Protein AF-A0A962HDQ2-F1 (afdb_monomer_lite)

Sequence (146 aa):
RKSFKQFIQQLVELDSDRHFYNCLWKNYSGFVRSLIENRFVFSPFWGSHYAGNHDWEDSYERSKKAAFNALANERVSVLLEIVLDRLYVLRNQLMHGGATYQSQVNRSQVKDGCRMMTELLPVIITIMMQHADKGWGQIYYPVIKD

Secondary structure (DSSP, 8-state):
-HHHHHHHHHHHHH-TT-HHHHHHHHTIIIIIHHHHT-GGG-HHHHHHHHHTS-TTHHHHHHHHHHHHHHHHTT-HHHHHHHHHHHHHHHHHHHHHSS--TT--TTHHHHHHHHHHHHHHHHHHHHHHHHTTTS-----SSPPPP-

Radius of gyration: 16.54 Å; chains: 1; bounding box: 52×35×40 Å

pLDDT: mean 90.57, std 8.3, range [57.47, 97.88]

Structure (mmCIF, N/CA/C/O backbone):
data_AF-A0A962HDQ2-F1
#
_entry.id   AF-A0A962HDQ2-F1
#
loop_
_atom_site.group_PDB
_atom_site.id
_atom_site.type_symbol
_atom_site.label_atom_id
_atom_site.label_alt_id
_atom_site.label_comp_id
_atom_site.label_asym_id
_atom_site.label_entity_id
_atom_site.label_seq_id
_atom_site.pdbx_PDB_ins_code
_atom_site.Cartn_x
_atom_site.Cartn_y
_atom_site.Cartn_z
_atom_site.occupancy
_atom_site.B_iso_or_equiv
_atom_site.auth_seq_id
_atom_site.auth_comp_id
_atom_site.auth_asym_id
_atom_site.auth_atom_id
_atom_site.pdbx_PDB_model_num
ATOM 1 N N . ARG A 1 1 ? -5.095 11.243 -6.649 1.00 64.12 1 ARG A N 1
ATOM 2 C CA . ARG A 1 1 ? -4.050 11.283 -5.589 1.00 64.12 1 ARG A CA 1
ATOM 3 C C . ARG A 1 1 ? -4.466 12.113 -4.370 1.00 64.12 1 ARG A C 1
ATOM 5 O O . ARG A 1 1 ? -4.438 11.556 -3.288 1.00 64.12 1 ARG A O 1
ATOM 12 N N . LYS A 1 2 ? -4.885 13.387 -4.495 1.00 75.12 2 LYS A N 1
ATOM 13 C CA . LYS A 1 2 ? -5.284 14.209 -3.325 1.00 75.12 2 LYS A CA 1
ATOM 14 C C . LYS A 1 2 ? -6.462 13.618 -2.529 1.00 75.12 2 LYS A C 1
ATOM 16 O O . LYS A 1 2 ? -6.329 13.441 -1.327 1.00 75.12 2 LYS A O 1
ATOM 21 N N . SER A 1 3 ? -7.542 13.230 -3.211 1.00 81.94 3 SER A N 1
ATOM 22 C CA . SER A 1 3 ? -8.704 12.564 -2.594 1.00 81.94 3 SER A CA 1
ATOM 23 C C . SER A 1 3 ? -8.335 11.261 -1.880 1.00 81.94 3 SER A C 1
ATOM 25 O O . SER A 1 3 ? -8.792 11.003 -0.778 1.00 81.94 3 SER A O 1
ATOM 27 N N . PHE A 1 4 ? -7.445 10.470 -2.482 1.00 85.94 4 PHE A N 1
ATOM 28 C CA . PHE A 1 4 ? -6.950 9.221 -1.909 1.00 85.94 4 PHE A CA 1
ATOM 29 C C . PHE A 1 4 ? -6.149 9.430 -0.614 1.00 85.94 4 PHE A C 1
ATOM 31 O O . PHE A 1 4 ? -6.398 8.748 0.373 1.00 85.94 4 PHE A O 1
ATOM 38 N N . LYS A 1 5 ? -5.239 10.415 -0.582 1.00 89.25 5 LYS A N 1
ATOM 39 C CA . LYS A 1 5 ? -4.493 10.759 0.641 1.00 89.25 5 LYS A CA 1
ATOM 40 C C . LYS A 1 5 ? -5.420 11.230 1.759 1.00 89.25 5 LYS A C 1
ATOM 42 O O . LYS A 1 5 ? -5.253 10.813 2.896 1.00 89.25 5 LYS A O 1
ATOM 47 N N . GLN A 1 6 ? -6.397 12.076 1.427 1.00 91.62 6 GLN A N 1
ATOM 48 C CA . GLN A 1 6 ? -7.384 12.570 2.392 1.00 91.62 6 GLN A CA 1
ATOM 49 C C . GLN A 1 6 ? -8.227 11.426 2.963 1.00 91.62 6 GLN A C 1
ATOM 51 O O . GLN A 1 6 ? -8.421 11.365 4.169 1.00 91.62 6 GLN A O 1
ATOM 56 N N . PHE A 1 7 ? -8.650 10.484 2.115 1.00 92.00 7 PHE A N 1
ATOM 57 C CA . PHE A 1 7 ? -9.363 9.283 2.543 1.00 92.00 7 PHE A CA 1
ATOM 58 C C . PHE A 1 7 ? -8.540 8.433 3.524 1.00 92.00 7 PHE A C 1
ATOM 60 O O . PHE A 1 7 ? -9.035 8.083 4.591 1.00 92.00 7 PHE A O 1
ATOM 67 N N . ILE A 1 8 ? -7.271 8.148 3.204 1.00 94.88 8 ILE A N 1
ATOM 68 C CA . ILE A 1 8 ? -6.373 7.409 4.109 1.00 94.88 8 ILE A CA 1
ATOM 69 C C . ILE A 1 8 ? -6.187 8.156 5.428 1.00 94.88 8 ILE A C 1
ATOM 71 O O . ILE A 1 8 ? -6.226 7.543 6.490 1.00 94.88 8 ILE A O 1
ATOM 75 N N . GLN A 1 9 ? -5.967 9.467 5.366 1.00 94.81 9 GLN A N 1
ATOM 76 C CA . GLN A 1 9 ? -5.770 10.273 6.561 1.00 94.81 9 GLN A CA 1
ATOM 77 C C . GLN A 1 9 ? -7.004 10.223 7.471 1.00 94.81 9 GLN A C 1
ATOM 79 O O . GLN A 1 9 ? -6.859 9.929 8.652 1.00 94.81 9 GLN A O 1
ATOM 84 N N . GLN A 1 10 ? -8.200 10.398 6.909 1.00 95.19 10 GLN A N 1
ATOM 85 C CA . GLN A 1 10 ? -9.457 10.308 7.650 1.00 95.19 10 GLN A CA 1
ATOM 86 C C . GLN A 1 10 ? -9.668 8.921 8.275 1.00 95.19 10 GLN A C 1
ATOM 88 O O . GLN A 1 10 ? -10.086 8.831 9.424 1.00 95.19 10 GLN A O 1
ATOM 93 N N . LEU A 1 11 ? -9.354 7.835 7.557 1.00 96.25 11 LEU A N 1
ATOM 94 C CA . LEU A 1 11 ? -9.417 6.478 8.114 1.00 96.25 11 LEU A CA 1
ATOM 95 C C . LEU A 1 11 ? -8.493 6.308 9.325 1.00 96.25 11 LEU A C 1
ATOM 97 O O . LEU A 1 11 ? -8.905 5.743 10.330 1.00 96.25 11 LEU A O 1
ATOM 101 N N . VAL A 1 12 ? -7.251 6.787 9.225 1.00 96.31 12 VAL A N 1
ATOM 102 C CA . VAL A 1 12 ? -6.254 6.660 10.298 1.00 96.31 12 VAL A CA 1
ATOM 103 C C . VAL A 1 12 ? -6.604 7.546 11.495 1.00 96.31 12 VAL A C 1
ATOM 105 O O . VAL A 1 12 ? -6.377 7.140 12.628 1.00 96.31 12 VAL A O 1
ATOM 108 N N . GLU A 1 13 ? -7.181 8.728 11.268 1.00 95.69 13 GLU A N 1
ATOM 109 C CA . GLU A 1 13 ? -7.667 9.613 12.338 1.00 95.69 13 GLU A CA 1
ATOM 110 C C . GLU A 1 13 ? -8.831 8.996 13.130 1.00 95.69 13 GLU A C 1
ATOM 112 O O . GLU A 1 13 ? -8.987 9.290 14.313 1.00 95.69 13 GLU A O 1
ATOM 117 N N . LEU A 1 14 ? -9.627 8.132 12.493 1.00 96.38 14 LEU A N 1
ATOM 118 C CA . LEU A 1 14 ? -10.757 7.435 13.111 1.00 96.38 14 LEU A CA 1
ATOM 119 C C . LEU A 1 14 ? -10.378 6.065 13.712 1.00 96.38 14 LEU A C 1
ATOM 121 O O . LEU A 1 14 ? -11.188 5.463 14.409 1.00 96.38 14 LEU A O 1
ATOM 125 N N . ASP A 1 15 ? -9.155 5.573 13.492 1.00 96.12 15 ASP A N 1
ATOM 126 C CA . ASP A 1 15 ? -8.664 4.292 14.022 1.00 96.12 15 ASP A CA 1
ATOM 127 C C . ASP A 1 15 ? -8.154 4.424 15.471 1.00 96.12 15 ASP A C 1
ATOM 129 O O . ASP A 1 15 ? -6.955 4.302 15.744 1.00 96.12 15 ASP A O 1
ATOM 133 N N . SER A 1 16 ? -9.060 4.681 16.421 1.00 91.25 16 SER A N 1
ATOM 134 C CA . SER A 1 16 ? -8.713 4.868 17.844 1.00 91.25 16 SER A CA 1
ATOM 135 C C . SER A 1 16 ? -7.992 3.664 18.458 1.00 91.25 16 SER A C 1
ATOM 137 O O . SER A 1 16 ? -7.113 3.824 19.305 1.00 91.25 16 SER A O 1
ATOM 139 N N . ASP A 1 17 ? -8.333 2.464 17.994 1.00 93.75 17 ASP A N 1
ATOM 140 C CA . ASP A 1 17 ? -7.823 1.189 18.507 1.00 93.75 17 ASP A CA 1
ATOM 141 C C . ASP A 1 17 ? -6.530 0.736 17.804 1.00 93.75 17 ASP A C 1
ATOM 143 O O . ASP A 1 17 ? -5.982 -0.333 18.095 1.00 93.75 17 ASP A O 1
ATOM 147 N N . ARG A 1 18 ? -5.999 1.565 16.894 1.00 95.00 18 ARG A N 1
ATOM 148 C CA . ARG A 1 18 ? -4.726 1.350 16.189 1.00 95.00 18 ARG A CA 1
ATOM 149 C C . ARG A 1 18 ? -4.683 0.051 15.373 1.00 95.00 18 ARG A C 1
ATOM 151 O O . ARG A 1 18 ? -3.612 -0.553 15.217 1.00 95.00 18 ARG A O 1
ATOM 158 N N . HIS A 1 19 ? -5.814 -0.388 14.828 1.00 95.62 19 HIS A N 1
ATOM 159 C CA . HIS A 1 19 ?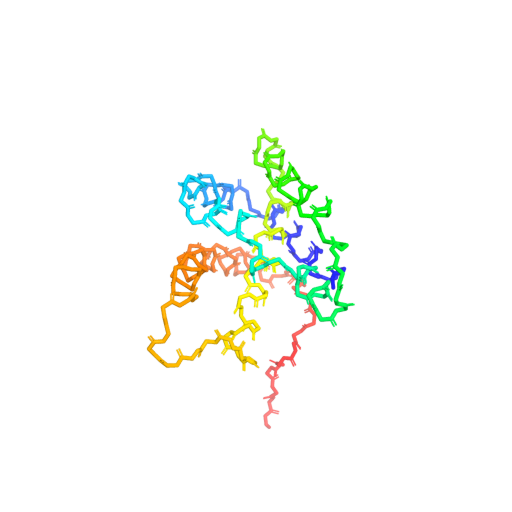 -5.905 -1.593 14.007 1.00 95.62 19 HIS A CA 1
ATOM 160 C C . HIS A 1 19 ? -4.977 -1.543 12.787 1.00 95.62 19 HIS A C 1
ATOM 162 O O . HIS A 1 19 ? -4.324 -2.546 12.479 1.00 95.62 19 HIS A O 1
ATOM 168 N N . PHE A 1 20 ? -4.842 -0.391 12.123 1.00 95.50 20 PHE A N 1
ATOM 169 C CA . PHE A 1 20 ? -3.938 -0.241 10.980 1.00 95.50 20 PHE A CA 1
ATOM 170 C C . PHE A 1 20 ? -2.479 -0.417 11.379 1.00 95.50 20 PHE A C 1
ATOM 172 O O . PHE A 1 20 ? -1.738 -1.128 10.696 1.00 95.50 20 PHE A O 1
ATOM 179 N N . TYR A 1 21 ? -2.062 0.210 12.482 1.00 93.94 21 TYR A N 1
ATOM 180 C CA . TYR A 1 21 ? -0.696 0.066 12.978 1.00 93.94 21 TYR A CA 1
ATOM 181 C C . TYR A 1 21 ? -0.397 -1.395 13.307 1.00 93.94 21 TYR A C 1
ATOM 183 O O . TYR A 1 21 ? 0.593 -1.939 12.824 1.00 93.94 21 TYR A O 1
ATOM 191 N N . ASN A 1 22 ? -1.287 -2.052 14.054 1.00 92.81 22 ASN A N 1
ATOM 192 C CA . ASN A 1 22 ? -1.126 -3.451 14.443 1.00 92.81 22 ASN A CA 1
ATOM 193 C C . ASN A 1 22 ? -1.064 -4.378 13.218 1.00 92.81 22 ASN A C 1
ATOM 195 O O . ASN A 1 22 ? -0.184 -5.238 13.141 1.00 92.81 22 ASN A O 1
ATOM 199 N N . CYS A 1 23 ? -1.938 -4.161 12.231 1.00 93.06 23 CYS A N 1
ATOM 200 C CA . CYS A 1 23 ? -1.942 -4.884 10.960 1.00 93.06 23 CYS A CA 1
ATOM 201 C C . CYS A 1 23 ? -0.618 -4.713 10.195 1.00 93.06 23 CYS A C 1
ATOM 203 O O . CYS A 1 23 ? -0.021 -5.698 9.754 1.00 93.06 23 CYS A O 1
ATOM 205 N N . LEU A 1 24 ? -0.142 -3.476 10.032 1.00 92.12 24 LEU A N 1
ATOM 206 C CA . LEU A 1 24 ? 1.079 -3.177 9.276 1.00 92.12 24 LEU A CA 1
ATOM 207 C C . LEU A 1 24 ? 2.340 -3.655 10.007 1.00 92.12 24 LEU A C 1
ATOM 209 O O . LEU A 1 24 ? 3.236 -4.211 9.373 1.00 92.12 24 LEU A O 1
ATOM 213 N N . TRP A 1 25 ? 2.400 -3.483 11.329 1.00 91.38 25 TRP A N 1
ATOM 214 C CA . TRP A 1 25 ? 3.536 -3.874 12.162 1.00 91.38 25 TRP A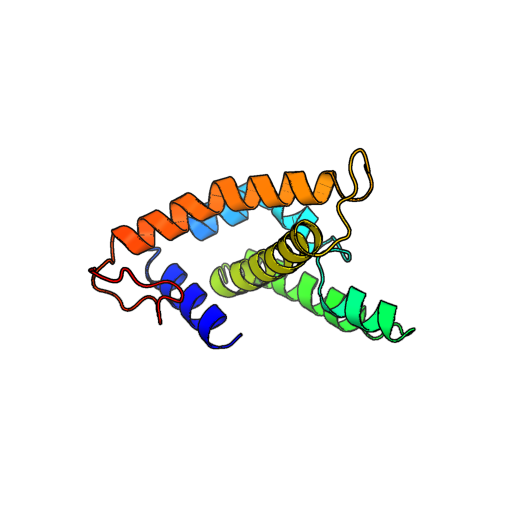 CA 1
ATOM 215 C C . TRP A 1 25 ? 3.687 -5.393 12.256 1.00 91.38 25 TRP A C 1
ATOM 217 O O . TRP A 1 25 ? 4.759 -5.925 11.966 1.00 91.38 25 TRP A O 1
ATOM 227 N N . LYS A 1 26 ? 2.605 -6.112 12.591 1.00 89.12 26 LYS A N 1
ATOM 228 C CA . LYS A 1 26 ? 2.608 -7.583 12.712 1.00 89.12 26 LYS A CA 1
ATOM 229 C C . LYS A 1 26 ? 3.088 -8.259 11.429 1.00 89.12 26 LYS A C 1
ATOM 231 O O . LYS A 1 26 ? 3.770 -9.278 11.479 1.00 89.12 26 LYS A O 1
ATOM 236 N N . ASN A 1 27 ? 2.741 -7.675 10.287 1.00 87.00 27 ASN A N 1
ATOM 237 C CA . ASN A 1 27 ? 3.065 -8.215 8.975 1.00 87.00 27 ASN A CA 1
ATOM 238 C C . ASN A 1 27 ? 4.301 -7.564 8.336 1.00 87.00 27 ASN A C 1
ATOM 240 O O . ASN A 1 27 ? 4.617 -7.863 7.178 1.00 87.00 27 ASN A O 1
ATOM 244 N N . TYR A 1 28 ? 5.016 -6.705 9.074 1.00 83.38 28 TYR A N 1
ATOM 245 C CA . TYR A 1 28 ? 6.143 -5.947 8.543 1.00 83.38 28 TYR A CA 1
ATOM 246 C C . TYR A 1 28 ? 7.253 -6.853 8.011 1.00 83.38 28 TYR A C 1
ATOM 248 O O . TYR A 1 28 ? 7.667 -6.703 6.865 1.00 83.38 28 TYR A O 1
ATOM 256 N N . SER A 1 29 ? 7.696 -7.831 8.806 1.00 82.00 29 SER A N 1
ATOM 257 C CA . SER A 1 29 ? 8.747 -8.783 8.417 1.00 82.00 29 SER A CA 1
ATOM 258 C C . SER A 1 29 ? 8.330 -9.753 7.303 1.00 82.00 29 SER A C 1
ATOM 260 O O . SER A 1 29 ? 9.184 -10.461 6.774 1.00 82.00 29 SER A O 1
ATOM 262 N N . GLY A 1 30 ? 7.043 -9.785 6.947 1.00 86.81 30 GLY A N 1
ATOM 263 C CA . GLY A 1 30 ? 6.494 -10.598 5.870 1.00 86.81 30 GLY A CA 1
ATOM 264 C C . GLY A 1 30 ? 6.162 -9.766 4.633 1.00 86.81 30 GLY A C 1
ATOM 265 O O . GLY A 1 30 ? 7.007 -9.078 4.060 1.00 86.81 30 GLY A O 1
ATOM 266 N N . PHE A 1 31 ? 4.900 -9.836 4.212 1.00 86.31 31 PHE A N 1
ATOM 267 C CA . PHE A 1 31 ? 4.460 -9.315 2.918 1.00 86.31 31 PHE A CA 1
ATOM 268 C C . PHE A 1 31 ? 4.523 -7.785 2.797 1.00 86.31 31 PHE A C 1
ATOM 270 O O . PHE A 1 31 ? 4.640 -7.281 1.682 1.00 86.31 31 PHE A O 1
ATOM 277 N N . VAL A 1 32 ? 4.489 -7.026 3.900 1.00 90.44 32 VAL A N 1
ATOM 278 C CA . VAL A 1 32 ? 4.594 -5.556 3.840 1.00 90.44 32 VAL A CA 1
ATOM 279 C C . VAL A 1 32 ? 5.981 -5.142 3.347 1.00 90.44 32 VAL A C 1
ATOM 281 O O . VAL A 1 32 ? 6.088 -4.381 2.383 1.00 90.44 32 VAL A O 1
ATOM 284 N N . ARG A 1 33 ? 7.051 -5.680 3.948 1.00 92.94 33 ARG A N 1
ATOM 285 C CA . ARG A 1 33 ? 8.420 -5.429 3.483 1.00 92.94 33 ARG A CA 1
ATOM 286 C C . ARG A 1 33 ? 8.624 -5.934 2.058 1.00 92.94 33 ARG A C 1
ATOM 288 O O . ARG A 1 33 ? 9.174 -5.194 1.245 1.00 92.94 33 ARG A O 1
ATOM 295 N N . SER A 1 34 ? 8.130 -7.129 1.731 1.00 92.19 34 SER A N 1
ATOM 296 C CA . SER A 1 34 ? 8.222 -7.681 0.371 1.00 92.19 34 SER A CA 1
ATOM 297 C C . SER A 1 34 ? 7.552 -6.789 -0.679 1.00 92.19 34 SER A C 1
ATOM 299 O O . SER A 1 34 ? 8.101 -6.617 -1.764 1.00 92.19 34 SER A O 1
ATOM 301 N N . LEU A 1 35 ? 6.408 -6.167 -0.369 1.00 92.81 35 LEU A N 1
ATOM 302 C CA . LEU A 1 35 ? 5.754 -5.201 -1.260 1.00 92.81 35 LEU A CA 1
ATOM 303 C C . LEU A 1 35 ? 6.562 -3.901 -1.407 1.00 92.81 35 LEU A C 1
ATOM 305 O O . LEU A 1 35 ? 6.664 -3.365 -2.511 1.00 92.81 35 LEU A O 1
ATOM 309 N N . ILE A 1 36 ? 7.143 -3.392 -0.317 1.00 95.12 36 ILE A N 1
ATOM 310 C CA . ILE A 1 36 ? 7.950 -2.159 -0.320 1.00 95.12 36 ILE A CA 1
ATOM 311 C C . ILE A 1 36 ? 9.249 -2.344 -1.119 1.00 95.12 36 ILE A C 1
ATOM 313 O O . ILE A 1 36 ? 9.629 -1.452 -1.880 1.00 95.12 36 ILE A O 1
ATOM 317 N N . GLU A 1 37 ? 9.908 -3.493 -0.957 1.00 95.06 37 GLU A N 1
ATOM 318 C CA . GLU A 1 37 ? 11.186 -3.843 -1.592 1.00 95.06 37 GLU A CA 1
ATOM 319 C C . GLU A 1 37 ? 11.031 -4.475 -2.989 1.00 95.06 37 GLU A C 1
ATOM 321 O O . GLU A 1 37 ? 12.030 -4.849 -3.613 1.00 95.06 37 GLU A O 1
ATOM 326 N N . ASN A 1 38 ? 9.812 -4.537 -3.533 1.00 94.06 38 ASN A N 1
ATOM 327 C CA . ASN A 1 38 ? 9.560 -5.012 -4.889 1.00 94.06 38 ASN A CA 1
ATOM 328 C C . ASN A 1 38 ? 9.398 -3.851 -5.891 1.00 94.06 38 ASN A C 1
ATOM 330 O O . ASN A 1 38 ? 8.356 -3.194 -5.974 1.00 94.06 38 ASN A O 1
ATOM 334 N N . ARG A 1 39 ? 10.411 -3.658 -6.746 1.00 94.94 39 ARG A N 1
ATOM 335 C CA . ARG A 1 39 ? 10.399 -2.644 -7.817 1.00 94.94 39 ARG A CA 1
ATOM 336 C C . ARG A 1 39 ? 9.291 -2.848 -8.856 1.00 94.94 39 ARG A C 1
ATOM 338 O O . ARG A 1 39 ? 8.832 -1.878 -9.445 1.00 94.94 39 ARG A O 1
ATOM 345 N N . PHE A 1 40 ? 8.812 -4.075 -9.065 1.00 93.00 40 PHE A N 1
ATOM 346 C CA . PHE A 1 40 ? 7.779 -4.363 -10.065 1.00 93.00 40 PHE A CA 1
ATOM 347 C C . PHE A 1 40 ? 6.389 -3.886 -9.643 1.00 93.00 40 PHE A C 1
ATOM 349 O O . PHE A 1 40 ? 5.511 -3.768 -10.490 1.00 93.00 40 PHE A O 1
ATOM 356 N N . VAL A 1 41 ? 6.174 -3.561 -8.369 1.00 94.19 41 VAL A N 1
ATOM 357 C CA . VAL A 1 41 ? 4.946 -2.901 -7.891 1.00 94.19 41 VAL A CA 1
ATOM 358 C C . VAL A 1 41 ? 5.163 -1.405 -7.636 1.00 94.19 41 VAL A C 1
ATOM 360 O O . VAL A 1 41 ? 4.291 -0.724 -7.105 1.00 94.19 41 VAL A O 1
ATOM 363 N N . PHE A 1 42 ? 6.306 -0.854 -8.052 1.00 96.44 42 PHE A N 1
ATOM 364 C CA . PHE A 1 42 ? 6.601 0.572 -7.977 1.00 96.44 42 PHE A CA 1
ATOM 365 C C . PHE A 1 42 ? 6.299 1.255 -9.315 1.00 96.44 42 PHE A C 1
ATOM 367 O O . PHE A 1 42 ? 6.940 0.985 -10.322 1.00 96.44 42 PHE A O 1
ATOM 374 N N . SER A 1 43 ? 5.317 2.159 -9.347 1.00 95.31 43 SER A N 1
ATOM 375 C CA . SER A 1 43 ? 4.855 2.770 -10.605 1.00 95.31 43 SER A CA 1
ATOM 376 C C . SER A 1 43 ? 5.961 3.468 -11.423 1.00 95.31 43 SER A C 1
ATOM 378 O O . SER A 1 43 ? 5.996 3.227 -12.631 1.00 95.31 43 SER A O 1
ATOM 380 N N . PRO A 1 44 ? 6.872 4.273 -10.833 1.00 96.81 44 PRO A N 1
ATOM 381 C CA . PRO A 1 44 ? 7.934 4.932 -11.597 1.00 96.81 44 PRO A CA 1
ATOM 382 C C . PRO A 1 44 ? 8.882 3.976 -12.328 1.00 96.81 44 PRO A C 1
ATOM 384 O O . PRO A 1 44 ? 9.337 4.324 -13.409 1.00 96.81 44 PRO A O 1
ATOM 387 N N . PHE A 1 45 ? 9.111 2.760 -11.810 1.00 96.31 45 PHE A N 1
ATOM 388 C CA . PHE A 1 45 ? 9.924 1.748 -12.500 1.00 96.31 45 PHE A CA 1
ATOM 389 C C . PHE A 1 45 ? 9.392 1.465 -13.911 1.00 96.31 45 PHE A C 1
ATOM 391 O O . PHE A 1 45 ? 10.151 1.471 -14.876 1.00 96.31 45 PHE A O 1
ATOM 398 N N . TRP A 1 46 ? 8.077 1.272 -14.047 1.00 93.81 46 TRP A N 1
ATOM 399 C CA . TRP A 1 46 ? 7.461 1.007 -15.347 1.00 93.81 46 TRP A CA 1
ATOM 400 C C . TRP A 1 46 ? 7.512 2.223 -16.269 1.00 93.81 46 TRP A C 1
ATOM 402 O O . TRP A 1 46 ? 7.755 2.066 -17.460 1.00 93.81 46 TRP A O 1
ATOM 412 N N . GLY A 1 47 ? 7.329 3.430 -15.723 1.00 94.19 47 GLY A N 1
ATOM 413 C CA . GLY A 1 47 ? 7.468 4.669 -16.491 1.00 94.19 47 GLY A CA 1
ATOM 414 C C . GLY A 1 47 ? 8.859 4.802 -17.114 1.00 94.19 47 GLY A C 1
ATOM 415 O O . GLY A 1 47 ? 8.971 4.997 -18.321 1.00 94.19 47 GLY A O 1
ATOM 416 N N . SER A 1 48 ? 9.905 4.608 -16.310 1.00 94.44 48 SER A N 1
ATOM 417 C CA . SER A 1 48 ? 11.296 4.631 -16.771 1.00 94.44 48 SER A CA 1
ATOM 418 C C . SER A 1 48 ? 11.621 3.503 -17.748 1.00 94.44 48 SER A C 1
ATOM 420 O O . SER A 1 48 ? 12.265 3.749 -18.765 1.00 94.44 48 SER A O 1
ATOM 422 N N . HIS A 1 49 ? 11.111 2.289 -17.507 1.00 92.12 49 HIS A N 1
ATOM 423 C CA . HIS A 1 49 ? 11.277 1.161 -18.426 1.00 92.12 49 HIS A CA 1
ATOM 424 C C . HIS A 1 49 ? 10.740 1.476 -19.830 1.00 92.12 49 HIS A C 1
ATOM 426 O O . HIS A 1 49 ? 11.442 1.252 -20.813 1.00 92.12 49 HIS A O 1
ATOM 432 N N . TYR A 1 50 ? 9.532 2.043 -19.936 1.00 91.19 50 TYR A N 1
ATOM 433 C CA . TYR A 1 50 ? 8.960 2.431 -21.231 1.00 91.19 50 TYR A CA 1
ATOM 434 C C . TYR A 1 50 ? 9.654 3.644 -21.860 1.00 91.19 50 TYR A C 1
ATOM 436 O O . TYR A 1 50 ? 9.700 3.748 -23.083 1.00 91.19 50 TYR A O 1
ATOM 444 N N . ALA A 1 51 ? 10.209 4.542 -21.046 1.00 94.75 51 ALA A N 1
ATOM 445 C CA . ALA A 1 51 ? 11.010 5.667 -21.518 1.00 94.75 51 ALA A CA 1
ATOM 446 C C . ALA A 1 51 ? 12.445 5.270 -21.923 1.00 94.75 51 ALA A C 1
ATOM 448 O O . ALA A 1 51 ? 13.172 6.102 -22.461 1.00 94.75 51 ALA A O 1
ATOM 449 N N . GLY A 1 52 ? 12.867 4.025 -21.661 1.00 94.31 52 GLY A N 1
ATOM 450 C CA . GLY A 1 52 ? 14.232 3.562 -21.918 1.00 94.31 52 GLY A CA 1
ATOM 451 C C . GLY A 1 52 ? 15.282 4.223 -21.020 1.00 94.31 52 GLY A C 1
ATOM 452 O O . GLY A 1 52 ? 16.437 4.340 -21.424 1.00 94.31 52 GLY A O 1
ATOM 453 N N . ASN A 1 53 ? 14.890 4.683 -19.828 1.00 94.31 53 ASN A N 1
ATOM 454 C CA . ASN A 1 53 ? 15.774 5.361 -18.883 1.00 94.31 53 ASN A CA 1
ATOM 455 C C . ASN A 1 53 ? 15.766 4.703 -17.495 1.00 94.31 53 ASN A C 1
ATOM 457 O O . ASN A 1 53 ? 15.090 3.703 -17.250 1.00 94.31 53 ASN A O 1
ATOM 461 N N . HIS A 1 54 ? 16.545 5.285 -16.589 1.00 92.12 54 HIS A N 1
ATOM 462 C CA . HIS A 1 54 ? 16.769 4.801 -15.232 1.00 92.12 54 HIS A CA 1
ATOM 463 C C . HIS A 1 54 ? 16.256 5.794 -14.166 1.00 92.12 54 HIS A C 1
ATOM 465 O O . HIS A 1 54 ? 16.538 5.664 -12.984 1.00 92.12 54 HIS A O 1
ATOM 471 N N . ASP A 1 55 ? 15.395 6.748 -14.537 1.00 92.75 55 ASP A N 1
ATOM 472 C CA . ASP A 1 55 ? 14.949 7.856 -13.668 1.00 92.75 55 ASP A CA 1
ATOM 473 C C . ASP A 1 55 ? 13.944 7.442 -12.563 1.00 92.75 55 ASP A C 1
ATOM 475 O O . ASP A 1 55 ? 13.073 8.211 -12.148 1.00 92.75 55 ASP A O 1
ATOM 479 N N . TRP A 1 56 ? 14.041 6.211 -12.065 1.00 96.69 56 TRP A N 1
ATOM 480 C CA . TRP A 1 56 ? 13.200 5.658 -11.011 1.00 96.69 56 TRP A CA 1
ATOM 481 C C . TRP A 1 56 ? 13.995 5.283 -9.755 1.00 96.69 56 TRP A C 1
ATOM 483 O O . TRP A 1 56 ? 13.406 5.351 -8.671 1.00 96.69 56 TRP A O 1
ATOM 493 N N . GLU A 1 57 ? 15.287 4.928 -9.847 1.00 97.06 57 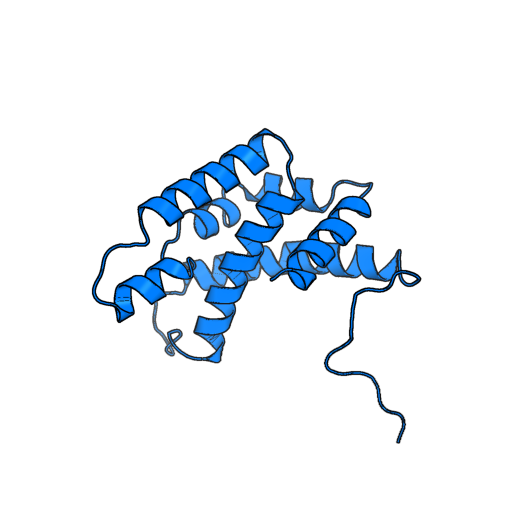GLU A N 1
ATOM 494 C CA . GLU A 1 57 ? 16.035 4.334 -8.720 1.00 97.06 57 GLU A CA 1
ATOM 495 C C . GLU A 1 57 ? 16.110 5.265 -7.504 1.00 97.06 57 GLU A C 1
ATOM 497 O O . GLU A 1 57 ? 15.785 4.868 -6.384 1.00 97.06 57 GLU A O 1
ATOM 502 N N . ASP A 1 58 ? 16.421 6.540 -7.724 1.00 97.06 58 ASP A N 1
ATOM 503 C CA . ASP A 1 58 ? 16.469 7.546 -6.662 1.00 97.06 58 ASP A CA 1
ATOM 504 C C . ASP A 1 58 ? 15.120 7.705 -5.951 1.00 97.06 58 ASP A C 1
ATOM 506 O O . ASP A 1 58 ? 15.031 7.800 -4.722 1.00 97.06 58 ASP A O 1
ATOM 510 N N . SER A 1 59 ? 14.032 7.729 -6.724 1.00 97.00 59 SER A N 1
ATOM 511 C CA . SER A 1 59 ? 12.679 7.829 -6.174 1.00 97.00 59 SER A CA 1
ATOM 512 C C . SER A 1 59 ? 12.264 6.554 -5.435 1.00 97.00 59 SER A C 1
ATOM 514 O O . SER A 1 59 ? 11.537 6.625 -4.440 1.00 97.00 59 SER A O 1
ATOM 516 N N . TYR A 1 60 ? 12.769 5.402 -5.877 1.00 97.75 60 TYR A N 1
ATOM 517 C CA . TYR A 1 60 ? 12.542 4.110 -5.254 1.00 97.75 60 TYR A CA 1
ATOM 518 C C . TYR A 1 60 ? 13.232 4.018 -3.894 1.00 97.75 60 TYR A C 1
ATOM 520 O O . TYR A 1 60 ? 12.577 3.703 -2.896 1.00 97.75 60 TYR A O 1
ATOM 528 N N . GLU A 1 61 ? 14.511 4.391 -3.816 1.00 97.81 61 GLU A N 1
ATOM 529 C CA . GLU A 1 61 ? 15.250 4.444 -2.553 1.00 97.81 61 GLU A CA 1
ATOM 530 C C . GLU A 1 61 ? 14.631 5.444 -1.574 1.00 97.81 61 GLU A C 1
ATOM 532 O O . GLU A 1 61 ? 14.458 5.130 -0.392 1.00 97.81 61 GLU A O 1
ATOM 537 N N . ARG A 1 62 ? 14.205 6.622 -2.056 1.00 97.88 62 ARG A N 1
ATOM 538 C CA . ARG A 1 62 ? 13.446 7.577 -1.230 1.00 97.88 62 ARG A CA 1
ATOM 539 C C . ARG A 1 62 ? 12.149 6.968 -0.707 1.00 97.88 62 ARG A C 1
ATOM 541 O O . ARG A 1 62 ? 11.837 7.143 0.468 1.00 97.88 62 ARG A O 1
ATOM 548 N N . SER A 1 63 ? 11.408 6.240 -1.541 1.00 97.81 63 SER A N 1
ATOM 549 C CA . SER A 1 63 ? 10.145 5.620 -1.135 1.00 97.81 63 SER A CA 1
ATOM 550 C C . SER A 1 63 ? 10.343 4.504 -0.104 1.00 97.81 63 SER A C 1
ATOM 552 O O . SER A 1 63 ? 9.583 4.455 0.864 1.00 97.81 63 SER A O 1
ATOM 554 N N . LYS A 1 64 ? 11.377 3.663 -0.244 1.00 97.50 64 LYS A N 1
ATOM 555 C CA . LYS A 1 64 ? 11.731 2.652 0.769 1.00 97.50 64 LYS A CA 1
ATOM 556 C C . LYS A 1 64 ? 12.118 3.297 2.098 1.00 97.50 64 LYS A C 1
ATOM 558 O O . LYS A 1 64 ? 11.562 2.946 3.135 1.00 97.50 64 LYS A O 1
ATOM 563 N N . LYS A 1 65 ? 13.011 4.296 2.066 1.00 97.56 65 LYS A N 1
ATOM 564 C CA . LYS A 1 65 ? 13.411 5.056 3.264 1.00 97.56 65 LYS A CA 1
ATOM 565 C C . LYS A 1 65 ? 12.209 5.716 3.936 1.00 97.56 65 LYS A C 1
ATOM 567 O O . LYS A 1 65 ? 12.095 5.667 5.156 1.00 97.56 65 LYS A O 1
ATOM 572 N N . ALA A 1 66 ? 11.295 6.296 3.158 1.00 97.88 66 ALA A N 1
ATOM 573 C CA . ALA A 1 66 ? 10.066 6.881 3.683 1.00 97.88 66 ALA A CA 1
ATOM 574 C C . ALA A 1 66 ? 9.183 5.834 4.377 1.00 97.88 66 ALA A C 1
ATOM 576 O O . ALA A 1 66 ? 8.685 6.114 5.462 1.00 97.88 66 ALA A O 1
ATOM 577 N N . ALA A 1 67 ? 9.037 4.632 3.809 1.00 96.50 67 ALA A N 1
ATOM 578 C CA . ALA A 1 67 ? 8.266 3.553 4.424 1.00 96.50 67 ALA A CA 1
ATOM 579 C C . ALA A 1 67 ? 8.890 3.073 5.745 1.00 96.50 67 ALA A C 1
ATOM 581 O O . ALA A 1 67 ? 8.187 2.943 6.745 1.00 96.50 67 ALA A O 1
ATOM 582 N N . PHE A 1 68 ? 10.212 2.880 5.781 1.00 93.25 68 PHE A N 1
ATOM 583 C CA . PHE A 1 68 ? 10.923 2.475 6.998 1.00 93.25 68 PHE A CA 1
ATOM 584 C C . PHE A 1 68 ? 10.857 3.547 8.088 1.00 93.25 68 PHE A C 1
ATOM 586 O O . PHE A 1 68 ? 10.560 3.241 9.241 1.00 93.25 68 PHE A O 1
ATOM 593 N N . ASN A 1 69 ? 11.048 4.814 7.715 1.00 96.81 69 ASN A N 1
ATOM 594 C CA . ASN A 1 69 ? 10.887 5.932 8.640 1.00 96.81 69 ASN A CA 1
ATOM 595 C C . ASN A 1 69 ? 9.441 6.055 9.132 1.00 96.81 69 ASN A C 1
ATOM 597 O O . ASN A 1 69 ? 9.227 6.353 10.304 1.00 96.81 69 ASN A O 1
ATOM 601 N N . ALA A 1 70 ? 8.452 5.832 8.263 1.00 96.38 70 ALA A N 1
ATOM 602 C CA . ALA A 1 70 ? 7.046 5.880 8.640 1.00 96.38 70 ALA A CA 1
ATOM 603 C C . ALA A 1 70 ? 6.695 4.775 9.639 1.00 96.38 70 ALA A C 1
ATOM 605 O O . ALA A 1 70 ? 6.025 5.059 10.624 1.00 96.38 70 ALA A O 1
ATOM 606 N N . LEU A 1 71 ? 7.201 3.557 9.439 1.00 91.88 71 LEU A N 1
ATOM 607 C CA . LEU A 1 71 ? 7.041 2.474 10.403 1.00 91.88 71 LEU A CA 1
ATOM 608 C C . LEU A 1 71 ? 7.681 2.821 11.755 1.00 91.88 71 LEU A C 1
ATOM 610 O O . LEU A 1 71 ? 7.012 2.750 12.779 1.00 91.88 71 LEU A O 1
ATOM 614 N N . ALA A 1 72 ? 8.954 3.232 11.753 1.00 92.81 72 ALA A N 1
ATOM 615 C CA . ALA A 1 72 ? 9.716 3.499 12.976 1.00 92.81 72 ALA A CA 1
ATOM 616 C C . ALA A 1 72 ? 9.170 4.676 13.803 1.00 92.81 72 ALA A C 1
ATOM 618 O O . ALA A 1 72 ? 9.374 4.723 15.009 1.00 92.81 72 ALA A O 1
ATOM 619 N N . ASN A 1 73 ? 8.495 5.629 13.154 1.00 95.81 73 ASN A N 1
ATOM 620 C CA . ASN A 1 73 ? 7.901 6.803 13.798 1.00 95.81 73 ASN A CA 1
ATOM 621 C C . ASN A 1 73 ? 6.367 6.723 13.861 1.00 95.81 73 ASN A C 1
ATOM 623 O O . ASN A 1 73 ? 5.717 7.759 13.990 1.00 95.81 73 ASN A O 1
ATOM 627 N N . GLU A 1 74 ? 5.790 5.531 13.678 1.00 94.44 74 GLU A N 1
ATOM 628 C CA . GLU A 1 74 ? 4.343 5.277 13.745 1.00 94.44 74 GLU A CA 1
ATOM 629 C C . GLU A 1 74 ? 3.491 6.206 12.853 1.00 94.44 74 GLU A C 1
ATOM 631 O O . GLU A 1 74 ? 2.328 6.494 13.130 1.00 94.44 74 GLU A O 1
ATOM 636 N N . ARG A 1 75 ? 4.045 6.666 11.724 1.00 96.25 75 ARG A N 1
ATOM 637 C CA . ARG A 1 75 ? 3.335 7.487 10.730 1.00 96.25 75 ARG A CA 1
ATOM 638 C C . ARG A 1 75 ? 2.484 6.593 9.829 1.00 96.25 75 ARG A C 1
ATOM 640 O O . ARG A 1 75 ? 2.772 6.426 8.641 1.00 96.25 75 ARG A O 1
ATOM 647 N N . VAL A 1 76 ? 1.441 6.007 10.415 1.00 96.19 76 VAL A N 1
ATOM 648 C CA . VAL A 1 76 ? 0.572 4.990 9.798 1.00 96.19 76 VAL A CA 1
ATOM 649 C C . VAL A 1 76 ? 0.007 5.443 8.454 1.00 96.19 76 VAL A C 1
ATOM 651 O O . VAL A 1 76 ? 0.080 4.689 7.491 1.00 96.19 76 VAL A O 1
ATOM 654 N N . SER A 1 77 ? -0.488 6.679 8.352 1.00 96.31 77 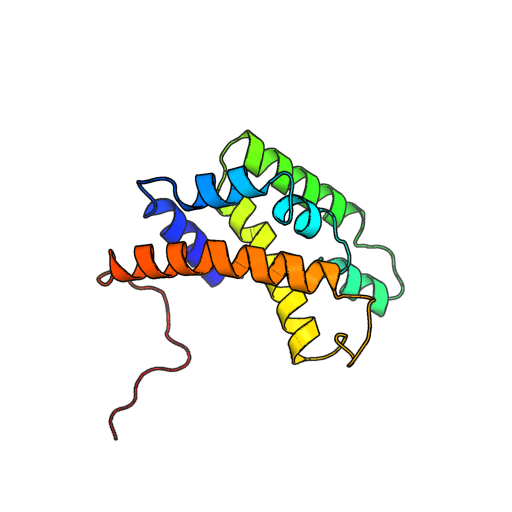SER A N 1
ATOM 655 C CA . SER A 1 77 ? -1.060 7.216 7.108 1.00 96.31 77 SER A CA 1
ATOM 656 C C . SER A 1 77 ? -0.062 7.218 5.947 1.00 96.31 77 SER A C 1
ATOM 658 O O . SER A 1 77 ? -0.412 6.839 4.832 1.00 96.31 77 SER A O 1
ATOM 660 N N . VAL A 1 78 ? 1.202 7.564 6.213 1.00 96.38 78 VAL A N 1
ATOM 661 C CA . VAL A 1 78 ? 2.276 7.562 5.208 1.00 96.38 78 VAL A CA 1
ATOM 662 C C . VAL A 1 78 ? 2.615 6.137 4.778 1.00 96.38 78 VAL A C 1
ATOM 664 O O . VAL A 1 78 ? 2.748 5.866 3.584 1.00 96.38 78 VAL A O 1
ATOM 667 N N . LEU A 1 79 ? 2.749 5.215 5.737 1.00 96.12 79 LEU A N 1
ATOM 668 C CA . LEU A 1 79 ? 3.044 3.816 5.430 1.00 96.12 79 LEU A CA 1
ATOM 669 C C . LEU A 1 79 ? 1.903 3.175 4.627 1.00 96.12 79 LEU A C 1
ATOM 671 O O . LEU A 1 79 ? 2.155 2.503 3.626 1.00 96.12 79 LEU A O 1
ATOM 675 N N . LEU A 1 80 ? 0.659 3.431 5.032 1.00 96.12 80 LEU A N 1
ATOM 676 C CA . LEU A 1 80 ? -0.537 2.924 4.374 1.00 96.12 80 LEU A CA 1
ATOM 677 C C . LEU A 1 80 ? -0.686 3.477 2.950 1.00 96.12 80 LEU A C 1
ATOM 679 O O . LEU A 1 80 ? -1.000 2.710 2.040 1.00 96.12 80 LEU A O 1
ATOM 683 N N . GLU A 1 81 ? -0.381 4.760 2.727 1.00 96.06 81 GLU A N 1
ATOM 684 C CA . GLU A 1 81 ? -0.336 5.347 1.382 1.00 96.06 81 GLU A CA 1
ATOM 685 C C . GLU A 1 81 ? 0.661 4.606 0.483 1.00 96.06 81 GLU A C 1
ATOM 687 O O . GLU A 1 81 ? 0.309 4.202 -0.624 1.00 96.06 81 GLU A O 1
ATOM 692 N N . ILE A 1 82 ? 1.885 4.371 0.968 1.00 96.38 82 ILE A N 1
ATOM 693 C CA . ILE A 1 82 ? 2.922 3.672 0.198 1.00 96.38 82 ILE A CA 1
ATOM 694 C C . ILE A 1 82 ? 2.484 2.243 -0.138 1.00 96.38 82 ILE A C 1
ATOM 696 O O . ILE A 1 82 ? 2.623 1.822 -1.289 1.00 96.38 82 ILE A O 1
ATOM 700 N N . VAL A 1 83 ? 1.964 1.498 0.842 1.00 95.94 83 VAL A N 1
ATOM 701 C CA . VAL A 1 83 ? 1.523 0.107 0.657 1.00 95.94 83 VAL A CA 1
ATOM 702 C C . VAL A 1 83 ? 0.374 0.027 -0.345 1.00 95.94 83 VAL A C 1
ATOM 704 O O . VAL A 1 83 ? 0.436 -0.771 -1.282 1.00 95.94 83 VAL A O 1
ATOM 707 N N . LEU A 1 84 ? -0.648 0.872 -0.204 1.00 95.62 84 LEU A N 1
ATOM 708 C CA . LEU A 1 84 ? -1.774 0.878 -1.134 1.00 95.62 84 LEU A CA 1
ATOM 709 C C . LEU A 1 84 ? -1.375 1.350 -2.539 1.00 95.62 84 LEU A C 1
ATOM 711 O O . LEU A 1 84 ? -1.889 0.808 -3.516 1.00 95.62 84 LEU A O 1
ATOM 715 N N . ASP A 1 85 ? -0.415 2.268 -2.671 1.00 95.81 85 ASP A N 1
ATOM 716 C CA . ASP A 1 85 ? 0.157 2.634 -3.973 1.00 95.81 85 ASP A CA 1
ATOM 717 C C . ASP A 1 85 ? 0.819 1.421 -4.659 1.00 95.81 85 ASP A C 1
ATOM 719 O O . ASP A 1 85 ? 0.660 1.236 -5.870 1.00 95.81 85 ASP A O 1
ATOM 723 N N . ARG A 1 86 ? 1.520 0.552 -3.908 1.00 95.69 86 ARG A N 1
ATOM 724 C CA . ARG A 1 86 ? 2.066 -0.712 -4.453 1.00 95.69 86 ARG A CA 1
ATOM 725 C C . ARG A 1 86 ? 0.959 -1.669 -4.883 1.00 95.69 86 ARG A C 1
ATOM 727 O O . ARG A 1 86 ? 1.013 -2.238 -5.975 1.00 95.69 86 ARG A O 1
ATOM 734 N N . LEU A 1 87 ? -0.067 -1.820 -4.049 1.00 95.25 87 LEU A N 1
ATOM 735 C CA . LEU A 1 87 ? -1.219 -2.677 -4.336 1.00 95.25 87 LEU A CA 1
ATOM 736 C C . LEU A 1 87 ? -2.014 -2.191 -5.553 1.00 95.25 87 LEU A C 1
ATOM 738 O O . LEU A 1 87 ? -2.502 -3.010 -6.328 1.00 95.25 87 LEU A O 1
ATOM 742 N N . TYR A 1 88 ? -2.098 -0.879 -5.773 1.00 94.06 88 TYR A N 1
ATOM 743 C CA . TYR A 1 88 ? -2.746 -0.308 -6.950 1.00 94.06 88 TYR A CA 1
ATOM 744 C C . TYR A 1 88 ? -2.031 -0.709 -8.247 1.00 94.06 88 TYR A C 1
ATOM 746 O O . TYR A 1 88 ? -2.676 -1.129 -9.211 1.00 94.06 88 TYR A O 1
ATOM 754 N N . VAL A 1 89 ? -0.695 -0.654 -8.268 1.00 93.75 89 VAL A N 1
ATOM 755 C CA . VAL A 1 89 ? 0.099 -1.128 -9.416 1.00 93.75 89 VAL A CA 1
ATOM 756 C C . VAL A 1 89 ? -0.111 -2.624 -9.635 1.00 93.75 89 VAL A C 1
ATOM 758 O O . VAL A 1 89 ? -0.346 -3.047 -10.766 1.00 93.75 89 VAL A O 1
ATOM 761 N N . LEU A 1 90 ? -0.100 -3.417 -8.561 1.00 93.00 90 LEU A N 1
ATOM 762 C CA . LEU A 1 90 ? -0.357 -4.855 -8.634 1.00 93.00 90 LEU A CA 1
ATOM 763 C C . LEU A 1 90 ? -1.755 -5.166 -9.194 1.00 93.00 90 LEU A C 1
ATOM 765 O O . LEU A 1 90 ? -1.892 -6.011 -10.079 1.00 93.00 90 LEU A O 1
ATOM 769 N N . ARG A 1 91 ? -2.793 -4.453 -8.741 1.00 93.44 91 ARG A N 1
ATOM 770 C CA . ARG A 1 91 ? -4.155 -4.563 -9.285 1.00 93.44 91 ARG A CA 1
ATOM 771 C C . ARG A 1 91 ? -4.174 -4.241 -10.774 1.00 93.44 91 ARG A C 1
ATOM 773 O O . ARG A 1 91 ? -4.832 -4.943 -11.537 1.00 93.44 91 ARG A O 1
ATOM 780 N N . ASN A 1 92 ? -3.451 -3.211 -11.207 1.00 91.69 92 ASN A N 1
ATOM 781 C CA . ASN A 1 92 ? -3.384 -2.863 -12.626 1.00 91.69 92 ASN A CA 1
ATOM 782 C C . ASN A 1 92 ? -2.703 -3.955 -13.454 1.00 91.69 92 ASN A C 1
ATOM 784 O O . ASN A 1 92 ? -3.181 -4.252 -14.544 1.00 91.69 92 ASN A O 1
ATOM 788 N N . GLN A 1 93 ? -1.671 -4.612 -12.924 1.00 89.00 93 GLN A N 1
ATOM 789 C CA . GLN A 1 93 ? -1.044 -5.760 -13.589 1.00 89.00 93 GLN A CA 1
ATOM 790 C C . GLN A 1 93 ? -1.991 -6.964 -13.719 1.00 89.00 93 GLN A C 1
ATOM 792 O O . GLN A 1 93 ? -1.946 -7.707 -14.698 1.00 89.00 93 GLN A O 1
ATOM 797 N N . LEU A 1 94 ? -2.872 -7.172 -12.739 1.00 88.56 94 LEU A N 1
ATOM 798 C CA . LEU A 1 94 ? -3.880 -8.231 -12.810 1.00 88.56 94 LEU A CA 1
ATOM 799 C C . LEU A 1 94 ? -4.971 -7.920 -13.842 1.00 88.56 94 LEU A C 1
ATOM 801 O O . LEU A 1 94 ? -5.376 -8.809 -14.583 1.00 88.56 94 LEU A O 1
ATOM 805 N N . MET A 1 95 ? -5.432 -6.668 -13.896 1.00 89.00 95 MET A N 1
ATOM 806 C CA . MET A 1 95 ? -6.581 -6.271 -14.719 1.00 89.00 95 MET A CA 1
ATOM 807 C C . MET A 1 95 ? -6.224 -5.910 -16.162 1.00 89.00 95 MET A C 1
ATOM 809 O O . MET A 1 95 ? -7.051 -6.086 -17.051 1.00 89.00 95 MET A O 1
ATOM 813 N N . HIS A 1 96 ? -5.026 -5.372 -16.395 1.00 85.62 96 HIS A N 1
ATOM 814 C CA . HIS A 1 96 ? -4.643 -4.777 -17.680 1.00 85.62 96 HIS A CA 1
ATOM 815 C C . HIS A 1 96 ? -3.424 -5.449 -18.334 1.00 85.62 96 HIS A C 1
ATOM 817 O O . HIS A 1 96 ? -3.051 -5.064 -19.437 1.00 85.62 96 HIS A O 1
ATOM 823 N N . GLY A 1 97 ? -2.827 -6.469 -17.704 1.00 73.62 97 GLY A N 1
ATOM 824 C CA . GLY A 1 97 ? -1.765 -7.291 -18.297 1.00 73.62 97 GLY A CA 1
ATOM 825 C C . GLY A 1 97 ? -0.523 -7.444 -17.414 1.00 73.62 97 GLY A C 1
ATOM 826 O O . GLY A 1 97 ? -0.215 -6.598 -16.583 1.00 73.62 97 GLY A O 1
ATOM 827 N N . GLY A 1 98 ? 0.214 -8.544 -17.601 1.00 66.25 98 GLY A N 1
ATOM 828 C CA . GLY A 1 98 ? 1.373 -8.923 -16.774 1.00 66.25 98 GLY A CA 1
ATOM 829 C C . GLY A 1 98 ? 1.119 -10.114 -15.840 1.00 66.25 98 GLY A C 1
ATOM 830 O O . GLY A 1 98 ? 2.049 -10.615 -15.212 1.00 66.25 98 GLY A O 1
ATOM 831 N N . ALA A 1 99 ? -0.117 -10.615 -15.779 1.00 64.06 99 ALA A N 1
ATOM 832 C CA . ALA A 1 99 ? -0.489 -11.842 -15.081 1.00 64.06 99 ALA A CA 1
ATOM 833 C C . ALA A 1 99 ? -0.942 -12.919 -16.077 1.00 64.06 99 ALA A C 1
ATOM 835 O O . ALA A 1 99 ? -2.130 -13.126 -16.295 1.00 64.06 99 ALA A O 1
ATOM 836 N N . THR A 1 100 ? 0.006 -13.612 -16.705 1.00 59.44 100 THR A N 1
ATOM 837 C CA . THR A 1 100 ? -0.299 -14.693 -17.654 1.00 59.44 100 THR A CA 1
ATOM 838 C C . THR A 1 100 ? -0.638 -16.004 -16.931 1.00 59.44 100 THR A C 1
ATOM 840 O O . THR A 1 100 ? -0.120 -16.297 -15.847 1.00 59.44 100 THR A O 1
ATOM 843 N N . TYR A 1 101 ? -1.549 -16.797 -17.504 1.00 57.47 101 TYR A N 1
ATOM 844 C CA . TYR A 1 101 ? -1.938 -18.115 -16.986 1.00 57.47 101 TYR A CA 1
ATOM 845 C C . TYR A 1 101 ? -0.698 -19.016 -16.829 1.00 57.47 101 TYR A C 1
ATOM 847 O O . TYR A 1 101 ? 0.166 -19.025 -17.699 1.00 57.47 101 TYR A O 1
ATOM 855 N N . GLN A 1 102 ? -0.564 -19.694 -15.682 1.00 60.34 102 GLN A N 1
ATOM 856 C CA . GL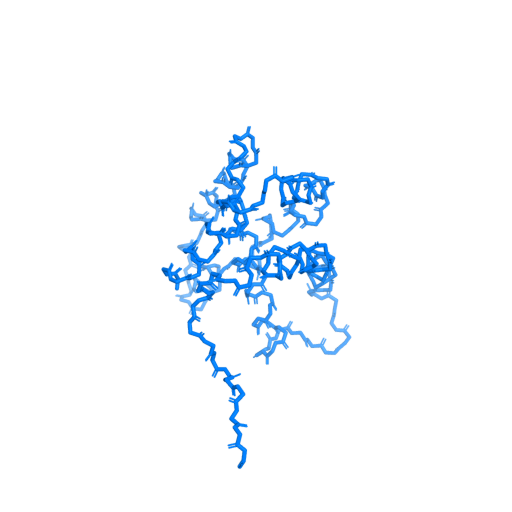N A 1 102 ? 0.610 -20.499 -15.275 1.00 60.34 102 GLN A CA 1
ATOM 857 C C . GLN A 1 102 ? 1.970 -19.779 -15.171 1.00 60.34 102 GLN A C 1
ATOM 859 O O . GLN A 1 102 ? 2.957 -20.405 -14.786 1.00 60.34 102 GLN A O 1
ATOM 864 N N . SER A 1 103 ? 2.052 -18.468 -15.405 1.00 69.19 103 SER A N 1
ATOM 865 C CA . SER A 1 103 ? 3.296 -17.738 -15.143 1.00 69.19 103 SER A CA 1
ATOM 866 C C . SER A 1 103 ? 3.629 -17.723 -13.654 1.00 69.19 103 SER A C 1
ATOM 868 O O . SER A 1 103 ? 2.750 -17.507 -12.815 1.00 69.19 103 SER A O 1
ATOM 870 N N . GLN A 1 104 ? 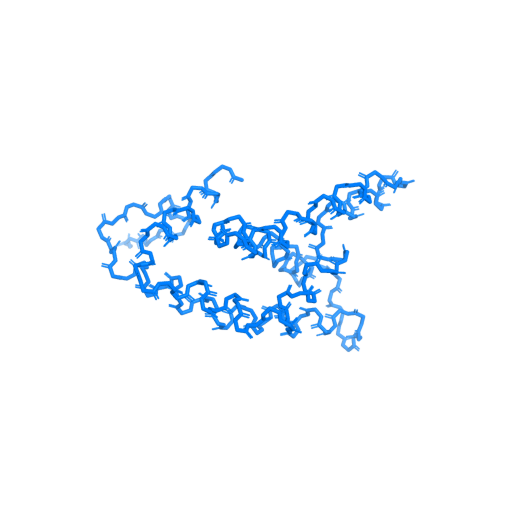4.906 -17.945 -13.336 1.00 68.50 104 GLN A N 1
ATOM 871 C CA . GLN A 1 104 ? 5.457 -17.858 -11.981 1.00 68.50 104 GLN A CA 1
ATOM 872 C C . GLN A 1 104 ? 6.007 -16.462 -11.655 1.00 68.50 104 GLN A C 1
ATOM 874 O O . GLN A 1 104 ? 6.205 -16.144 -10.484 1.00 68.50 104 GLN A O 1
ATOM 879 N N . VAL A 1 105 ? 6.191 -15.609 -12.670 1.00 73.75 105 VAL A N 1
ATOM 880 C CA . VAL A 1 105 ? 6.970 -14.360 -12.583 1.00 73.75 105 VAL A CA 1
ATOM 881 C C . VAL A 1 105 ? 6.397 -13.375 -11.559 1.00 73.75 105 VAL A C 1
ATOM 883 O O . VAL A 1 105 ? 7.157 -12.689 -10.886 1.00 73.75 105 VAL A O 1
ATOM 886 N N . ASN A 1 106 ? 5.070 -13.335 -11.381 1.00 80.56 106 ASN A N 1
ATOM 887 C CA . ASN A 1 106 ? 4.409 -12.419 -10.443 1.00 80.56 106 ASN A CA 1
ATOM 888 C C . ASN A 1 106 ? 3.665 -13.115 -9.287 1.00 80.56 106 ASN A C 1
ATOM 890 O O . ASN A 1 106 ? 2.896 -12.478 -8.566 1.00 80.56 106 ASN A O 1
ATOM 894 N N . ARG A 1 107 ? 3.836 -14.428 -9.089 1.00 85.25 107 ARG A N 1
ATOM 895 C CA . ARG A 1 107 ? 2.968 -15.170 -8.153 1.00 85.25 107 ARG A CA 1
ATOM 896 C C . ARG A 1 107 ? 3.231 -14.850 -6.692 1.00 85.25 107 ARG A C 1
ATOM 898 O O . ARG A 1 107 ? 2.279 -14.839 -5.917 1.00 85.25 107 ARG A O 1
ATOM 905 N N . SER A 1 108 ? 4.478 -14.572 -6.320 1.00 85.88 108 SER A N 1
ATOM 906 C CA . SER A 1 108 ? 4.828 -14.135 -4.964 1.00 85.88 108 SER A CA 1
ATOM 907 C C . SER A 1 108 ? 4.145 -12.811 -4.621 1.00 85.88 108 SER A C 1
ATOM 909 O O . SER A 1 108 ? 3.357 -12.765 -3.684 1.00 85.88 108 SER A O 1
ATOM 911 N N . GLN A 1 109 ? 4.323 -11.778 -5.451 1.00 87.88 109 GLN A N 1
ATOM 912 C CA . GLN A 1 109 ? 3.709 -10.465 -5.222 1.00 87.88 109 GLN A CA 1
ATOM 913 C C . GLN A 1 109 ? 2.175 -10.506 -5.211 1.00 87.88 109 GLN A C 1
ATOM 915 O O . GLN A 1 109 ? 1.561 -9.790 -4.429 1.00 87.88 109 GLN A O 1
ATOM 920 N N . VAL A 1 110 ? 1.541 -11.362 -6.024 1.00 90.38 110 VAL A N 1
ATOM 921 C CA . VAL A 1 110 ? 0.079 -11.544 -5.988 1.00 90.38 110 VAL A CA 1
ATOM 922 C C . VAL A 1 110 ? -0.365 -12.187 -4.672 1.00 90.38 110 VAL A C 1
ATOM 924 O O . VAL A 1 110 ? -1.343 -11.734 -4.082 1.00 90.38 110 VAL A O 1
ATOM 927 N N . LYS A 1 111 ? 0.355 -13.204 -4.180 1.00 90.75 111 LYS A N 1
ATOM 928 C CA . LYS A 1 111 ? 0.065 -13.832 -2.878 1.00 90.75 111 LYS A CA 1
ATOM 929 C C . LYS A 1 111 ? 0.233 -12.840 -1.727 1.00 90.75 111 LYS A C 1
ATOM 931 O O . LYS A 1 111 ? -0.646 -12.753 -0.874 1.00 90.75 111 LYS A O 1
ATOM 936 N N . ASP A 1 112 ? 1.321 -12.080 -1.733 1.00 91.12 112 ASP A N 1
ATOM 937 C CA . ASP A 1 112 ? 1.623 -11.075 -0.712 1.00 91.12 112 ASP A CA 1
ATOM 938 C C . ASP A 1 112 ? 0.611 -9.924 -0.738 1.00 91.12 112 ASP A C 1
ATOM 940 O O . ASP A 1 112 ? 0.085 -9.534 0.304 1.00 91.12 112 ASP A O 1
ATOM 944 N N . GLY A 1 113 ? 0.254 -9.442 -1.930 1.00 92.69 113 GLY A N 1
ATOM 945 C CA . GLY A 1 113 ? -0.778 -8.425 -2.098 1.00 92.69 113 GLY A CA 1
ATOM 946 C C . GLY A 1 113 ? -2.166 -8.900 -1.668 1.00 92.69 113 GLY A C 1
ATOM 947 O O . GLY A 1 113 ? -2.892 -8.153 -1.017 1.00 92.69 113 GLY A O 1
ATOM 948 N N . CYS A 1 114 ? -2.518 -10.156 -1.960 1.00 93.19 114 CYS A N 1
ATOM 949 C CA . CYS A 1 114 ? -3.764 -10.756 -1.486 1.00 93.19 114 CYS A CA 1
ATOM 950 C C . CYS A 1 114 ? -3.807 -10.809 0.044 1.00 93.19 114 CYS A C 1
ATOM 952 O O . CYS A 1 114 ? -4.786 -10.361 0.628 1.00 93.19 114 CYS A O 1
ATOM 954 N N . ARG A 1 115 ? -2.739 -11.293 0.695 1.00 92.62 115 ARG A N 1
ATOM 955 C CA . ARG A 1 115 ? -2.641 -11.334 2.166 1.00 92.62 115 ARG A CA 1
ATOM 956 C C . ARG A 1 115 ? -2.776 -9.944 2.783 1.00 92.62 115 ARG A C 1
ATOM 958 O O . ARG A 1 115 ? -3.553 -9.774 3.715 1.00 92.62 115 ARG A O 1
ATOM 965 N N . MET A 1 116 ? -2.093 -8.947 2.217 1.00 93.69 116 MET A N 1
ATOM 966 C CA . MET A 1 116 ? -2.209 -7.556 2.664 1.00 93.69 116 MET A CA 1
ATOM 967 C C . MET A 1 116 ? -3.651 -7.047 2.564 1.00 93.69 116 MET A C 1
ATOM 969 O O . MET A 1 116 ? -4.153 -6.451 3.511 1.00 93.69 116 MET A O 1
ATOM 973 N N . MET A 1 117 ? -4.340 -7.307 1.450 1.00 94.62 117 MET A N 1
ATOM 974 C CA . MET A 1 117 ? -5.739 -6.900 1.276 1.00 94.62 117 MET A CA 1
ATOM 975 C C . MET A 1 117 ? -6.693 -7.641 2.220 1.00 94.62 117 MET A C 1
ATOM 977 O O . MET A 1 117 ? -7.626 -7.022 2.726 1.00 94.62 117 MET A O 1
ATOM 981 N N . THR A 1 118 ? -6.458 -8.931 2.482 1.00 94.56 118 THR A N 1
ATOM 982 C CA . THR A 1 118 ? -7.256 -9.733 3.423 1.00 94.56 118 THR A CA 1
ATOM 983 C C . THR A 1 118 ? -7.195 -9.177 4.844 1.00 94.56 118 THR A C 1
ATOM 985 O O . THR A 1 118 ? -8.219 -9.150 5.516 1.00 94.56 118 THR A O 1
ATOM 988 N N . GLU A 1 119 ? -6.033 -8.700 5.287 1.00 93.56 119 GLU A N 1
ATOM 989 C CA . GLU A 1 119 ? -5.878 -8.087 6.613 1.00 93.56 119 GLU A CA 1
ATOM 990 C C . GLU A 1 119 ? -6.419 -6.648 6.648 1.00 93.56 119 GLU A C 1
ATOM 992 O O . GLU A 1 119 ? -7.020 -6.224 7.631 1.00 93.56 119 GLU A O 1
ATOM 997 N N . LEU A 1 120 ? -6.237 -5.887 5.563 1.00 94.75 120 LEU A N 1
ATOM 998 C CA . LEU A 1 120 ? -6.537 -4.456 5.544 1.00 94.75 120 LEU A CA 1
ATOM 999 C C . LEU A 1 120 ? -8.020 -4.132 5.322 1.00 94.75 120 LEU A C 1
ATOM 1001 O O . LEU A 1 120 ? -8.543 -3.197 5.929 1.00 94.75 120 LEU A O 1
ATOM 1005 N N . LEU A 1 121 ? -8.702 -4.867 4.437 1.00 95.12 121 LEU A N 1
ATOM 1006 C CA . LEU A 1 121 ? -10.092 -4.571 4.074 1.00 95.12 121 LEU A CA 1
ATOM 1007 C C . LEU A 1 121 ? -11.056 -4.618 5.266 1.00 95.12 121 LEU A C 1
ATOM 1009 O O . LEU A 1 121 ? -11.846 -3.681 5.386 1.00 95.12 121 LEU A O 1
ATOM 1013 N N . PRO A 1 122 ? -11.004 -5.628 6.158 1.00 95.81 122 PRO A N 1
ATOM 1014 C CA . PRO A 1 122 ? -11.864 -5.653 7.336 1.00 95.81 122 PRO A CA 1
ATOM 1015 C C . PRO A 1 122 ? -11.686 -4.415 8.214 1.00 95.81 122 PRO A C 1
ATOM 1017 O O . PRO A 1 122 ? -12.679 -3.866 8.680 1.00 95.81 122 PRO A O 1
ATOM 1020 N N . VAL A 1 123 ? -10.449 -3.931 8.383 1.00 96.06 123 VAL A N 1
ATOM 1021 C CA . VAL A 1 123 ? -10.157 -2.719 9.165 1.00 96.06 123 VAL A CA 1
ATOM 1022 C C . VAL A 1 123 ? -10.799 -1.491 8.518 1.00 96.06 123 VAL A C 1
ATOM 1024 O O . VAL A 1 123 ? -11.540 -0.768 9.180 1.00 96.06 123 VAL A O 1
ATOM 1027 N N . ILE A 1 124 ? -10.587 -1.294 7.210 1.00 95.81 124 ILE A N 1
ATOM 1028 C CA . ILE A 1 124 ? -11.176 -0.169 6.463 1.00 95.81 124 ILE A CA 1
ATOM 1029 C C . ILE A 1 124 ? -12.703 -0.187 6.574 1.00 95.81 124 ILE A C 1
ATOM 1031 O O . ILE A 1 124 ? -13.309 0.821 6.931 1.00 95.81 124 ILE A O 1
ATOM 1035 N N . ILE A 1 125 ? -13.326 -1.330 6.278 1.00 95.00 125 ILE A N 1
ATOM 1036 C CA . ILE A 1 125 ? -14.786 -1.466 6.258 1.00 95.00 125 ILE A CA 1
ATOM 1037 C C . ILE A 1 125 ? -15.365 -1.255 7.659 1.00 95.00 125 ILE A C 1
ATOM 1039 O O . ILE A 1 125 ? -16.366 -0.557 7.795 1.00 95.00 125 ILE A O 1
ATOM 1043 N N . THR A 1 126 ? -14.725 -1.798 8.697 1.00 95.81 126 THR A N 1
ATOM 1044 C CA . THR A 1 126 ? -15.177 -1.645 10.089 1.00 95.81 126 THR A CA 1
ATOM 1045 C C . THR A 1 126 ? -15.188 -0.178 10.506 1.00 95.81 126 THR A C 1
ATOM 1047 O O . THR A 1 126 ? -16.213 0.302 10.987 1.00 95.81 126 THR A O 1
ATOM 1050 N N . ILE A 1 127 ? -14.106 0.559 10.236 1.00 95.75 127 ILE A N 1
ATOM 1051 C CA . ILE A 1 127 ? -14.023 1.998 10.533 1.00 95.75 127 ILE A CA 1
ATOM 1052 C C . ILE A 1 127 ? -15.093 2.768 9.748 1.00 95.75 127 ILE A C 1
ATOM 1054 O O . ILE A 1 127 ? -15.794 3.610 10.307 1.00 95.75 127 ILE A O 1
ATOM 1058 N N . MET A 1 128 ? -15.278 2.452 8.462 1.00 95.00 128 MET A N 1
ATOM 1059 C CA . MET A 1 128 ? -16.316 3.092 7.648 1.00 95.00 128 MET A CA 1
ATOM 1060 C C . MET A 1 128 ? -17.730 2.837 8.182 1.00 95.00 128 MET A C 1
ATOM 1062 O O . MET A 1 128 ? -18.552 3.751 8.185 1.00 95.00 128 MET A O 1
ATOM 1066 N N . MET A 1 129 ? -18.013 1.620 8.655 1.00 93.88 129 MET A N 1
ATOM 1067 C CA . MET A 1 129 ? -19.308 1.253 9.236 1.00 93.88 129 MET A CA 1
ATOM 1068 C C . MET A 1 129 ? -19.553 1.917 10.596 1.00 93.88 129 MET A C 1
ATOM 1070 O O . MET A 1 129 ? -20.670 2.356 10.861 1.00 93.88 129 MET A O 1
ATOM 1074 N N . GLN A 1 130 ? -18.527 2.011 11.446 1.00 95.31 130 GLN A N 1
ATOM 1075 C CA . GLN A 1 130 ? -18.613 2.673 12.754 1.00 95.31 130 GLN A CA 1
ATOM 1076 C C . GLN A 1 130 ? -18.806 4.193 12.635 1.00 95.31 130 GLN A C 1
ATOM 1078 O O . GLN A 1 130 ? -19.380 4.812 13.528 1.00 95.31 130 GLN A O 1
ATOM 1083 N N . HIS A 1 131 ? -18.380 4.781 11.516 1.00 94.38 131 HIS A N 1
ATOM 1084 C CA . HIS A 1 131 ? -18.470 6.212 11.229 1.00 94.38 131 HIS A CA 1
ATOM 1085 C C . HIS A 1 131 ? -19.270 6.478 9.944 1.00 94.38 131 HIS A C 1
ATOM 1087 O O . HIS A 1 131 ? -18.834 7.202 9.042 1.00 94.38 131 HIS A O 1
ATOM 1093 N N . ALA A 1 132 ? -20.452 5.862 9.844 1.00 90.25 132 ALA A N 1
ATOM 1094 C CA . ALA A 1 132 ? -21.334 5.967 8.679 1.00 90.25 132 ALA A CA 1
ATOM 1095 C C . ALA A 1 132 ? -21.870 7.394 8.433 1.00 90.25 132 ALA A C 1
ATOM 1097 O O . ALA A 1 132 ? -22.296 7.706 7.323 1.00 90.25 132 ALA A O 1
ATOM 1098 N N . ASP A 1 133 ? -21.832 8.265 9.446 1.00 89.88 133 ASP A N 1
ATOM 1099 C CA . ASP A 1 133 ? -22.192 9.685 9.359 1.00 89.88 133 ASP A CA 1
ATOM 1100 C C . ASP A 1 133 ? -21.147 10.529 8.606 1.00 89.88 133 ASP A C 1
ATOM 1102 O O . ASP A 1 133 ? -21.430 11.660 8.201 1.00 89.88 133 ASP A O 1
ATOM 1106 N N . LYS A 1 134 ? -19.931 10.005 8.406 1.00 88.44 134 LYS A N 1
ATOM 1107 C CA . LYS A 1 134 ? -18.859 10.721 7.714 1.00 88.44 134 LYS A CA 1
ATOM 1108 C C . LYS A 1 134 ? -19.020 10.652 6.199 1.00 88.44 134 LYS A C 1
ATOM 1110 O O . LYS A 1 134 ? -19.349 9.625 5.614 1.00 88.44 134 LYS A O 1
ATOM 1115 N N . GLY A 1 135 ? -18.684 11.757 5.535 1.00 85.56 135 GLY A N 1
ATOM 1116 C CA . GLY A 1 135 ? -18.537 11.777 4.084 1.00 85.56 135 GLY A CA 1
ATOM 1117 C C . GLY A 1 135 ? -17.273 11.028 3.663 1.00 85.56 135 GLY A C 1
ATOM 1118 O O . GLY A 1 135 ? -16.170 11.527 3.864 1.00 85.56 135 GLY A O 1
ATOM 1119 N N . TRP A 1 136 ? -17.424 9.858 3.040 1.00 87.94 136 TRP A N 1
ATOM 1120 C CA . TRP A 1 136 ? -16.315 9.043 2.511 1.00 87.94 136 TRP A CA 1
ATOM 1121 C C . TRP A 1 136 ? -15.913 9.409 1.069 1.00 87.94 136 TRP A C 1
ATOM 1123 O O . TRP A 1 136 ? -15.264 8.635 0.367 1.00 87.94 136 TRP A O 1
ATOM 1133 N N . GLY A 1 137 ? -16.287 10.611 0.626 1.00 84.31 137 GLY A N 1
ATOM 1134 C CA . GLY A 1 137 ? -16.104 11.085 -0.743 1.00 84.31 137 GLY A CA 1
ATOM 1135 C C . GLY A 1 137 ? -17.240 10.680 -1.684 1.00 84.31 137 GLY A C 1
ATOM 1136 O O . GLY A 1 137 ? -18.238 10.083 -1.286 1.00 84.31 137 GLY A O 1
ATOM 1137 N N . GLN A 1 138 ? -17.099 11.054 -2.956 1.00 83.44 138 GLN A N 1
ATOM 1138 C CA . GLN A 1 138 ? -18.088 10.735 -3.980 1.00 83.44 138 GLN A CA 1
ATOM 1139 C C . GLN A 1 138 ? -18.083 9.232 -4.282 1.00 83.44 138 GLN A C 1
ATOM 1141 O O . GLN A 1 138 ? -17.045 8.654 -4.606 1.00 83.44 138 GLN A O 1
ATOM 1146 N N . ILE A 1 139 ? -19.261 8.615 -4.224 1.00 81.94 139 ILE A N 1
ATOM 1147 C CA . ILE A 1 139 ? -19.456 7.221 -4.622 1.00 81.94 139 ILE A CA 1
ATOM 1148 C C . ILE A 1 139 ? -19.463 7.167 -6.154 1.00 81.94 139 ILE A C 1
ATOM 1150 O O . ILE A 1 139 ? -20.307 7.791 -6.792 1.00 81.94 139 ILE A O 1
ATOM 1154 N N . TYR A 1 140 ? -18.521 6.429 -6.747 1.00 82.56 140 TYR A N 1
ATOM 1155 C CA . TYR A 1 140 ? -18.414 6.293 -8.209 1.00 82.56 140 TYR A CA 1
ATOM 1156 C C . TYR A 1 140 ? -19.570 5.498 -8.831 1.00 82.56 140 TYR A C 1
ATOM 1158 O O . TYR A 1 140 ? -19.925 5.738 -9.979 1.00 82.56 140 TYR A O 1
ATOM 1166 N N . TYR A 1 141 ? -20.154 4.571 -8.070 1.00 86.38 141 TYR A N 1
ATOM 1167 C CA . TYR A 1 141 ? -21.273 3.724 -8.486 1.00 86.38 141 TYR A CA 1
ATOM 1168 C C . TYR A 1 141 ? -22.400 3.842 -7.450 1.00 86.38 141 TYR A C 1
ATOM 1170 O O . TYR A 1 141 ? -22.515 2.986 -6.570 1.00 86.38 141 TYR A O 1
ATOM 1178 N N . PRO A 1 142 ? -23.156 4.955 -7.447 1.00 86.44 142 PRO A N 1
ATOM 1179 C CA . PRO A 1 142 ? -24.225 5.160 -6.479 1.00 86.44 142 PRO A CA 1
ATOM 1180 C C . PRO A 1 142 ? -25.389 4.198 -6.741 1.00 86.44 142 PRO A C 1
ATOM 1182 O O . PRO A 1 142 ? -25.622 3.781 -7.874 1.00 86.44 142 PRO A O 1
ATOM 1185 N N . VAL A 1 143 ? -26.150 3.879 -5.693 1.00 86.56 143 VAL A N 1
ATOM 1186 C CA . VAL A 1 143 ? -27.427 3.174 -5.849 1.00 86.56 143 VAL A CA 1
ATOM 1187 C C . VAL A 1 143 ? -28.409 4.121 -6.532 1.00 86.56 143 VAL A C 1
ATOM 1189 O O . VAL A 1 143 ? -28.690 5.204 -6.018 1.00 86.56 143 VAL A O 1
ATOM 1192 N N . ILE A 1 144 ? -28.925 3.707 -7.682 1.00 91.06 144 ILE A N 1
ATOM 1193 C CA . ILE A 1 144 ? -29.995 4.397 -8.400 1.00 91.06 144 ILE A CA 1
ATOM 1194 C C . ILE A 1 144 ? -31.277 3.614 -8.105 1.00 91.06 144 ILE A C 1
ATOM 1196 O O . ILE A 1 144 ? -31.266 2.385 -8.139 1.00 91.06 144 ILE A O 1
ATOM 1200 N N . LYS A 1 145 ? -32.350 4.314 -7.724 1.00 81.00 145 LYS A N 1
ATOM 1201 C CA . LYS A 1 145 ? -33.682 3.705 -7.665 1.00 81.00 145 LYS A CA 1
ATOM 1202 C C . LYS A 1 145 ? -34.244 3.715 -9.081 1.00 81.00 145 LYS A C 1
ATOM 1204 O O . LYS A 1 145 ? -34.206 4.774 -9.706 1.00 81.00 145 LYS A O 1
ATOM 1209 N N . ASP A 1 146 ? -34.715 2.563 -9.540 1.00 71.12 146 ASP A N 1
ATOM 1210 C CA . ASP A 1 146 ? -35.514 2.462 -10.764 1.00 71.12 146 ASP A CA 1
ATOM 1211 C C . ASP A 1 146 ? -36.860 3.190 -10.607 1.00 71.12 146 ASP A C 1
ATOM 1213 O O . ASP A 1 146 ? -37.417 3.177 -9.479 1.00 71.12 146 ASP A O 1
#

Foldseek 3Di:
DVLVLVLLVVLCVLPPVCLLLCLCVVCVVDLLVVLLPDPQLPVVSVVQVVVVHDVCPVVSVVSSVQLVVCNVVVVSSSVVVSSVSSLVSVVCCVVPHDDDPPDPPCPRNVVSSVSSCVSVVVSSVVSCVVPVVDPSDDDPDDDDDD